Protein AF-A0A8X6WWH2-F1 (afdb_monomer)

Mean predicted aligned error: 18.83 Å

Secondary structure (DSSP, 8-state):
-HHHHHHHHHHHTTTS--HHHHHHHHHHHHTT--HHHHHHHHHHHTT----TTS---------HHHHHHHHHHHHHHHHHHHHH-S-HHHHHHHHHHHHHHHHHHHHHTT--

Sequence (112 aa):
MDEIVEEIAKETGLDEVNEEDVEEIAQETAASLSNDELKELTEQEENKNIDSSDFEEEQKELSVASVKRSLTTITKIMDQFVENDPNFDRSSKARRGVIFTCQQLLTERKLH

Organism: NCBI:txid2747483

pLDDT: mean 70.71, std 19.07, range [39.91, 98.38]

Structure (mmCIF, N/CA/C/O backbone):
data_AF-A0A8X6WWH2-F1
#
_entry.id   AF-A0A8X6WWH2-F1
#
loop_
_atom_site.group_PDB
_atom_site.id
_atom_site.type_symbol
_atom_site.label_atom_id
_atom_site.label_alt_id
_atom_site.label_comp_id
_atom_site.label_asym_id
_atom_site.label_entity_id
_atom_site.label_seq_id
_atom_site.pdbx_PDB_ins_code
_atom_site.Cartn_x
_atom_site.Cartn_y
_atom_site.Cartn_z
_atom_site.occupancy
_atom_site.B_iso_or_equiv
_atom_site.auth_seq_id
_atom_site.auth_comp_id
_atom_site.auth_asym_id
_atom_site.auth_atom_id
_atom_site.pdbx_PDB_model_num
ATOM 1 N N . MET A 1 1 ? 15.232 -20.513 16.807 1.00 49.72 1 MET A N 1
ATOM 2 C CA . MET A 1 1 ? 14.157 -19.505 16.943 1.00 49.72 1 MET A CA 1
ATOM 3 C C . MET A 1 1 ? 14.711 -18.112 16.677 1.00 49.72 1 MET A C 1
ATOM 5 O O . MET A 1 1 ? 14.014 -17.340 16.041 1.00 49.72 1 MET A O 1
ATOM 9 N N . ASP A 1 2 ? 15.973 -17.853 17.035 1.00 53.44 2 ASP A N 1
ATOM 10 C CA . ASP A 1 2 ? 16.667 -16.585 16.744 1.00 53.44 2 ASP A CA 1
ATOM 11 C C . ASP A 1 2 ? 17.013 -16.377 15.257 1.00 53.44 2 ASP A C 1
ATOM 13 O O . ASP A 1 2 ? 16.935 -15.263 14.757 1.00 53.44 2 ASP A O 1
ATOM 17 N N . GLU A 1 3 ? 17.283 -17.454 14.516 1.00 51.84 3 GLU A N 1
ATOM 18 C CA . GLU A 1 3 ? 17.683 -17.393 13.097 1.00 51.84 3 GLU A CA 1
ATOM 19 C C . GLU A 1 3 ? 16.588 -16.802 12.181 1.00 51.84 3 GLU A C 1
ATOM 21 O O . GLU A 1 3 ? 16.877 -16.035 11.272 1.00 51.84 3 GLU A O 1
ATOM 26 N N . ILE A 1 4 ? 15.311 -17.064 12.489 1.00 57.66 4 ILE A N 1
ATOM 27 C CA . ILE A 1 4 ? 14.161 -16.546 11.723 1.00 57.66 4 ILE A CA 1
ATOM 28 C C . ILE A 1 4 ? 13.956 -15.047 11.984 1.00 57.66 4 ILE A C 1
ATOM 30 O O . ILE A 1 4 ? 13.538 -14.308 11.098 1.00 57.66 4 ILE A O 1
ATOM 34 N N . VAL A 1 5 ? 14.238 -14.589 13.205 1.00 59.09 5 VAL A N 1
ATOM 35 C CA . VAL A 1 5 ? 14.090 -13.176 13.584 1.00 59.09 5 VAL A CA 1
ATOM 36 C C . VAL A 1 5 ? 15.178 -12.340 12.908 1.00 59.09 5 VAL A C 1
ATOM 38 O O . VAL A 1 5 ? 14.894 -11.254 12.408 1.00 59.09 5 VAL A O 1
ATOM 41 N N . GLU A 1 6 ? 16.397 -12.873 12.831 1.00 54.91 6 GLU A N 1
ATOM 42 C CA . GLU A 1 6 ? 17.531 -12.217 12.177 1.00 54.91 6 GLU A CA 1
ATOM 43 C C . GLU A 1 6 ? 17.368 -12.151 10.647 1.00 54.91 6 GLU A C 1
ATOM 45 O O . GLU A 1 6 ? 17.687 -11.139 10.021 1.00 54.91 6 GLU A O 1
ATOM 50 N N . GLU A 1 7 ? 16.809 -13.199 10.039 1.00 54.84 7 GLU A N 1
ATOM 51 C CA . GLU A 1 7 ? 16.533 -13.244 8.600 1.00 54.84 7 GLU A CA 1
ATOM 52 C C . GLU A 1 7 ? 15.419 -12.261 8.201 1.00 54.84 7 GLU A C 1
ATOM 54 O O . GLU A 1 7 ? 15.558 -11.527 7.221 1.00 54.84 7 GLU A O 1
ATOM 59 N N . ILE A 1 8 ? 14.372 -12.132 9.028 1.00 58.88 8 ILE A N 1
ATOM 60 C CA . ILE A 1 8 ? 13.315 -11.129 8.831 1.00 58.88 8 ILE A CA 1
ATOM 61 C C . ILE A 1 8 ? 13.863 -9.709 9.025 1.00 58.88 8 ILE A C 1
ATOM 63 O O . ILE A 1 8 ? 13.492 -8.816 8.264 1.00 58.88 8 ILE A O 1
ATOM 67 N N . ALA A 1 9 ? 14.756 -9.471 9.991 1.00 56.59 9 ALA A N 1
ATOM 68 C CA . ALA A 1 9 ? 15.375 -8.158 10.204 1.00 56.59 9 ALA A CA 1
ATOM 69 C C . ALA A 1 9 ? 16.212 -7.703 8.990 1.00 56.59 9 ALA A C 1
ATOM 71 O O . ALA A 1 9 ? 16.103 -6.551 8.559 1.00 56.59 9 ALA A O 1
ATOM 72 N N . LYS A 1 10 ? 16.957 -8.629 8.369 1.00 56.38 10 LYS A N 1
ATOM 73 C CA . LYS A 1 10 ? 17.732 -8.380 7.141 1.00 56.38 10 LYS A CA 1
ATOM 74 C C . LYS A 1 10 ? 16.841 -8.153 5.914 1.00 56.38 10 LYS A C 1
ATOM 76 O O . LYS A 1 10 ? 17.086 -7.222 5.154 1.00 56.38 10 LYS A O 1
ATOM 81 N N . GLU A 1 11 ? 15.764 -8.924 5.739 1.00 54.91 11 GLU A N 1
ATOM 82 C CA . GLU A 1 11 ? 14.799 -8.715 4.639 1.00 54.91 11 GLU A CA 1
ATOM 83 C C . GLU A 1 11 ? 13.944 -7.443 4.795 1.00 54.91 11 GLU A C 1
ATOM 85 O O . GLU A 1 11 ? 13.402 -6.901 3.817 1.00 54.91 11 GLU A O 1
ATOM 90 N N . THR A 1 12 ? 13.782 -6.964 6.030 1.00 54.66 12 THR A N 1
ATOM 91 C CA . THR A 1 12 ? 13.011 -5.754 6.343 1.00 54.66 12 THR A CA 1
ATOM 92 C C . THR A 1 12 ? 13.851 -4.480 6.348 1.00 54.66 12 THR A C 1
ATOM 94 O O . THR A 1 12 ? 13.257 -3.403 6.323 1.00 54.66 12 THR A O 1
ATOM 97 N N . GLY A 1 13 ? 15.186 -4.583 6.284 1.00 52.97 13 GLY A N 1
ATOM 98 C CA . GLY A 1 13 ? 16.095 -3.430 6.296 1.00 52.97 13 GLY A CA 1
ATOM 99 C C . GLY A 1 13 ? 16.105 -2.687 7.634 1.00 52.97 13 GLY A C 1
ATOM 100 O O . GLY A 1 13 ? 16.502 -1.530 7.691 1.00 52.97 13 GLY A O 1
ATOM 101 N N . LEU A 1 14 ? 15.652 -3.341 8.709 1.00 56.09 14 LEU A N 1
ATOM 102 C CA . LEU A 1 14 ? 15.663 -2.786 10.067 1.00 56.09 14 LEU A CA 1
ATOM 103 C C . LEU A 1 14 ? 17.083 -2.694 10.654 1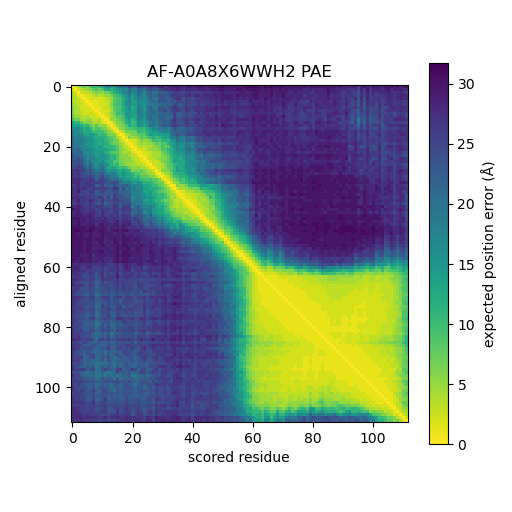.00 56.09 14 LEU A C 1
ATOM 105 O O . LEU A 1 14 ? 17.257 -2.130 11.726 1.00 56.09 14 LEU A O 1
ATOM 109 N N . ASP A 1 15 ? 18.074 -3.227 9.941 1.00 53.88 15 ASP A N 1
ATOM 110 C CA . ASP A 1 15 ? 19.501 -3.175 10.275 1.00 53.88 15 ASP A CA 1
ATOM 111 C C . ASP A 1 15 ? 20.153 -1.815 9.925 1.00 53.88 15 ASP A C 1
ATOM 113 O O . ASP A 1 15 ? 21.304 -1.580 10.274 1.00 53.88 15 ASP A O 1
ATOM 117 N N . GLU A 1 16 ? 19.440 -0.913 9.228 1.00 58.41 16 GLU A N 1
ATOM 118 C CA . GLU A 1 16 ? 19.997 0.356 8.714 1.00 58.41 16 GLU A CA 1
ATOM 119 C C . GLU A 1 16 ? 19.566 1.620 9.482 1.00 58.41 16 GLU A C 1
ATOM 121 O O . GLU A 1 16 ? 20.052 2.698 9.157 1.00 58.41 16 GLU A O 1
ATOM 126 N N . VAL A 1 17 ? 18.672 1.531 10.476 1.00 55.38 17 VAL A N 1
ATOM 127 C CA . VAL A 1 17 ? 18.249 2.708 11.264 1.00 55.38 17 VAL A CA 1
ATOM 128 C C . VAL A 1 17 ? 19.125 2.814 12.506 1.00 55.38 17 VAL A C 1
ATOM 130 O O . VAL A 1 17 ? 19.006 1.990 13.415 1.00 55.38 17 VAL A O 1
ATOM 133 N N . ASN A 1 18 ? 20.009 3.811 12.541 1.00 57.44 18 ASN A N 1
ATOM 134 C CA . ASN A 1 18 ? 20.910 4.030 13.669 1.00 57.44 18 ASN A CA 1
ATOM 135 C C . ASN A 1 18 ? 20.287 5.011 14.680 1.00 57.44 18 ASN A C 1
ATOM 137 O O . ASN A 1 18 ? 19.448 5.837 14.328 1.00 57.44 18 ASN A O 1
ATOM 141 N N . GLU A 1 19 ? 20.713 4.957 15.945 1.00 56.41 19 GLU A N 1
ATOM 142 C CA . GLU A 1 19 ? 20.237 5.882 16.996 1.00 56.41 19 GLU A CA 1
ATOM 143 C C . GLU A 1 19 ? 20.519 7.360 16.649 1.00 56.41 19 GLU A C 1
ATOM 145 O O . GLU A 1 19 ? 19.781 8.252 17.062 1.00 56.41 19 GLU A O 1
ATOM 150 N N . GLU A 1 20 ? 21.532 7.605 15.816 1.00 56.94 20 GLU A N 1
ATOM 151 C CA . GLU A 1 20 ? 21.925 8.927 15.317 1.00 56.94 20 GLU A CA 1
ATOM 152 C C . GLU A 1 20 ? 20.842 9.572 14.423 1.00 56.94 20 GLU A C 1
ATOM 154 O O . GLU A 1 20 ? 20.595 10.773 14.529 1.00 56.94 20 GLU A O 1
ATOM 159 N N . ASP A 1 21 ? 20.107 8.772 13.635 1.00 59.91 21 ASP A N 1
ATOM 160 C CA . ASP A 1 21 ? 19.006 9.253 12.780 1.00 59.91 21 ASP A CA 1
ATOM 161 C C . ASP A 1 21 ? 17.800 9.726 13.615 1.00 59.91 21 ASP A C 1
ATOM 163 O O . ASP A 1 21 ? 17.012 10.578 13.199 1.00 59.91 21 ASP A O 1
ATOM 167 N N . VAL A 1 22 ? 17.638 9.167 14.818 1.00 59.97 22 VAL A N 1
ATOM 168 C CA . VAL A 1 22 ? 16.552 9.516 15.745 1.00 59.97 22 VAL A CA 1
ATOM 169 C C . VAL A 1 22 ? 16.864 10.821 16.483 1.00 59.97 22 VAL A C 1
ATOM 171 O O . VAL A 1 22 ? 15.954 11.620 16.728 1.00 59.97 22 VAL A O 1
ATOM 174 N N . GLU A 1 23 ? 18.135 11.074 16.806 1.00 57.66 23 GLU A N 1
ATOM 175 C CA . GLU A 1 23 ? 18.561 12.323 17.447 1.00 57.66 23 GLU A CA 1
ATOM 176 C C . GLU A 1 23 ? 18.464 13.536 16.508 1.00 57.66 23 GLU A C 1
ATOM 178 O O . GLU A 1 23 ? 18.054 14.611 16.958 1.00 57.66 23 GLU A O 1
ATOM 183 N N . GLU A 1 24 ? 18.752 13.375 15.211 1.00 59.16 24 GLU A N 1
ATOM 184 C CA . GLU A 1 24 ? 18.631 14.454 14.216 1.00 59.16 24 GLU A CA 1
ATOM 185 C C . GLU A 1 24 ? 17.181 14.968 14.105 1.00 59.16 24 GLU A C 1
ATOM 187 O O . GLU A 1 24 ? 16.924 16.173 14.193 1.00 59.16 24 GLU A O 1
ATOM 192 N N . ILE A 1 25 ? 16.206 14.053 14.041 1.00 60.59 25 ILE A N 1
ATOM 193 C CA . ILE A 1 25 ? 14.775 14.391 13.937 1.00 60.59 25 ILE A CA 1
ATOM 194 C C . ILE A 1 25 ? 14.273 15.093 15.210 1.00 60.59 25 ILE A C 1
ATOM 196 O O . ILE A 1 25 ? 13.460 16.025 15.146 1.00 60.59 25 ILE A O 1
ATOM 200 N N . ALA A 1 26 ? 14.757 14.671 16.382 1.00 57.75 26 ALA A N 1
ATOM 201 C CA . ALA A 1 26 ? 14.374 15.257 17.664 1.00 57.75 26 ALA A CA 1
ATOM 202 C C . ALA A 1 26 ? 14.892 16.699 17.828 1.00 57.75 26 ALA A C 1
ATOM 204 O O . ALA A 1 26 ? 14.221 17.541 18.432 1.00 57.75 26 ALA A O 1
ATOM 205 N N . GLN A 1 27 ? 16.064 17.010 17.268 1.00 55.78 27 GLN A N 1
ATOM 206 C CA . GLN A 1 27 ? 16.642 18.354 17.325 1.00 55.78 27 GLN A CA 1
ATOM 207 C C . GLN A 1 27 ? 15.959 19.332 16.358 1.00 55.78 27 GLN A C 1
ATOM 209 O O . GLN A 1 27 ? 15.691 20.472 16.747 1.00 55.78 27 GLN A O 1
ATOM 214 N N . GLU A 1 28 ? 15.600 18.898 15.144 1.00 56.75 28 GLU A N 1
ATOM 215 C CA . GLU A 1 28 ? 14.844 19.730 14.192 1.00 56.75 28 GLU A CA 1
ATOM 216 C C . GLU A 1 28 ? 13.433 20.080 14.696 1.00 56.75 28 GLU A C 1
ATOM 218 O O . GLU A 1 28 ? 12.941 21.196 14.492 1.00 56.75 28 GLU A O 1
ATOM 223 N N . THR A 1 29 ? 12.778 19.158 15.409 1.00 54.66 29 THR A N 1
ATOM 224 C CA . THR A 1 29 ? 11.426 19.392 15.948 1.00 54.66 29 THR A CA 1
ATOM 225 C C . THR A 1 29 ? 11.418 20.290 17.184 1.00 54.66 29 THR A C 1
ATOM 227 O O . THR A 1 29 ? 10.507 21.106 17.339 1.00 54.66 29 THR A O 1
ATOM 230 N N . ALA A 1 30 ? 12.448 20.216 18.031 1.00 54.66 30 ALA A N 1
ATOM 231 C CA . ALA A 1 30 ? 12.568 21.064 19.218 1.00 54.66 30 ALA A CA 1
ATOM 232 C C . ALA A 1 30 ? 12.804 22.553 18.891 1.00 54.66 30 ALA A C 1
ATOM 234 O O . ALA A 1 30 ? 12.423 23.421 19.675 1.00 54.66 30 ALA A O 1
ATOM 235 N N . ALA A 1 31 ? 13.395 22.868 17.734 1.00 55.44 31 ALA A N 1
ATOM 236 C CA . ALA A 1 31 ? 13.678 24.246 17.324 1.00 55.44 31 ALA A CA 1
ATOM 237 C C . ALA A 1 31 ? 12.437 25.030 16.845 1.00 55.44 31 ALA A C 1
ATOM 239 O O . ALA A 1 31 ? 12.513 26.248 16.681 1.00 55.44 31 ALA A O 1
ATOM 240 N N . SER A 1 32 ? 11.303 24.354 16.625 1.00 56.78 32 SER A N 1
ATOM 241 C CA . SER A 1 32 ? 10.161 24.905 15.879 1.00 56.78 32 SER A CA 1
ATOM 242 C C . SER A 1 32 ? 8.925 25.236 16.726 1.00 56.78 32 SER A C 1
ATOM 244 O O . SER A 1 32 ? 7.921 25.673 16.173 1.00 56.78 32 SER A O 1
ATOM 246 N N . LEU A 1 33 ? 8.962 25.037 18.049 1.00 53.03 33 LEU A N 1
ATOM 247 C CA . LEU A 1 33 ? 7.801 25.245 18.923 1.00 53.03 33 LEU A CA 1
ATOM 248 C C . LEU A 1 33 ? 8.126 26.240 20.044 1.00 53.03 33 LEU A C 1
ATOM 250 O O . LEU A 1 33 ? 8.571 25.864 21.129 1.00 53.03 33 LEU A O 1
ATOM 254 N N . SER A 1 34 ? 7.889 27.528 19.787 1.00 58.06 34 SER A N 1
ATOM 255 C CA . SER A 1 34 ? 7.851 28.529 20.853 1.00 58.06 34 SER A CA 1
ATOM 256 C C . SER A 1 34 ? 6.532 28.387 21.614 1.00 58.06 34 SER A C 1
ATOM 258 O O . SER A 1 34 ? 5.456 28.623 21.069 1.00 58.06 34 SER A O 1
ATOM 260 N N . ASN A 1 35 ? 6.602 28.006 22.891 1.00 60.56 35 ASN A N 1
ATOM 261 C CA . ASN A 1 35 ? 5.428 27.826 23.757 1.00 60.56 35 ASN A CA 1
ATOM 262 C C . ASN A 1 35 ? 4.557 29.091 23.903 1.00 60.56 35 ASN A C 1
ATOM 264 O O . ASN A 1 35 ? 3.403 28.989 24.319 1.00 60.56 35 ASN A O 1
ATOM 268 N N . ASP A 1 36 ? 5.082 30.265 23.549 1.00 60.12 36 ASP A N 1
ATOM 269 C CA . ASP A 1 36 ? 4.343 31.527 23.592 1.00 60.12 36 ASP A CA 1
ATOM 270 C C . ASP A 1 36 ? 3.244 31.605 22.511 1.00 60.12 36 ASP A C 1
ATOM 272 O O . ASP A 1 36 ? 2.180 32.162 22.775 1.00 60.12 36 ASP A O 1
ATOM 276 N N . GLU A 1 37 ? 3.424 30.966 21.345 1.00 58.44 37 GLU A N 1
ATOM 277 C CA . GLU A 1 37 ? 2.404 30.922 20.277 1.00 58.44 37 GLU A CA 1
ATOM 278 C C . GLU A 1 37 ? 1.227 29.991 20.633 1.00 58.44 37 GLU A C 1
ATOM 280 O O . GLU A 1 37 ? 0.083 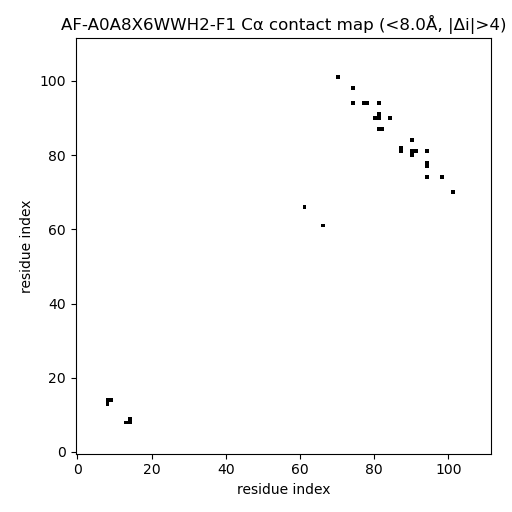30.244 20.257 1.00 58.44 37 GLU A O 1
ATOM 285 N N . LEU A 1 38 ? 1.474 28.937 21.422 1.00 61.09 38 LEU A N 1
ATOM 286 C CA . LEU A 1 38 ? 0.428 28.026 21.912 1.00 61.09 38 LEU A CA 1
ATOM 287 C C . LEU A 1 38 ? -0.490 28.688 22.947 1.00 61.09 38 LEU A C 1
ATOM 289 O O . LEU A 1 38 ? -1.675 28.357 23.022 1.00 61.09 38 LEU A O 1
ATOM 293 N N . LYS A 1 39 ? 0.049 29.627 23.732 1.00 61.69 39 LYS A N 1
ATOM 294 C CA . LYS A 1 39 ? -0.693 30.332 24.78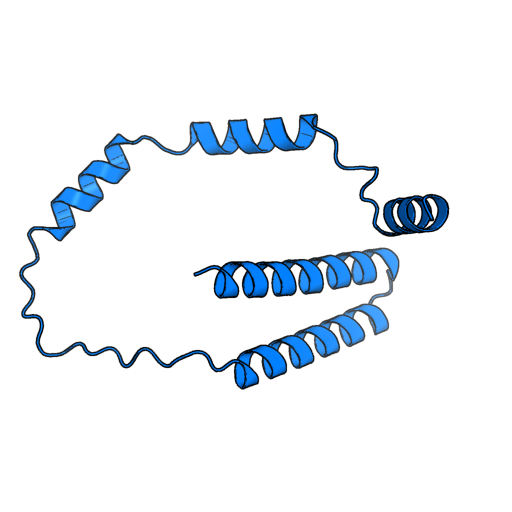1 1.00 61.69 39 LYS A CA 1
ATOM 295 C C . LYS A 1 39 ? -1.653 31.377 24.207 1.00 61.69 39 LYS A C 1
ATOM 297 O O . LYS A 1 39 ? -2.770 31.521 24.697 1.00 61.69 39 LYS A O 1
ATOM 302 N N . GLU A 1 40 ? -1.250 32.058 23.137 1.00 61.53 40 GLU A N 1
ATOM 303 C CA . GLU A 1 40 ? -2.086 33.065 22.472 1.00 61.53 40 GLU A CA 1
ATOM 304 C C . GLU A 1 40 ? -3.320 32.428 21.800 1.00 61.53 40 GLU A C 1
ATOM 306 O O . GLU A 1 40 ? -4.411 33.000 21.814 1.00 61.53 40 GLU A O 1
ATOM 311 N N . LEU A 1 41 ? -3.186 31.190 21.303 1.00 58.44 41 LEU A N 1
ATOM 312 C CA . LEU A 1 41 ? -4.293 30.412 20.734 1.00 58.44 41 LEU A CA 1
ATOM 313 C C . LEU A 1 41 ? -5.325 29.975 21.785 1.00 58.44 41 LEU A C 1
ATOM 315 O O . LEU A 1 41 ? -6.515 29.908 21.476 1.00 58.44 41 LEU A O 1
ATOM 319 N N . THR A 1 42 ? -4.898 29.706 23.024 1.00 57.59 42 THR A N 1
ATOM 320 C CA . THR A 1 42 ? -5.812 29.276 24.097 1.00 57.59 42 THR A CA 1
ATOM 321 C C . THR A 1 42 ? -6.658 30.438 24.624 1.00 57.59 42 THR A C 1
ATOM 323 O O . THR A 1 42 ? -7.849 30.272 24.874 1.00 57.59 42 THR A O 1
ATOM 326 N N . GLU A 1 43 ? -6.080 31.638 24.730 1.00 57.41 43 GLU A N 1
ATOM 327 C CA . GLU A 1 43 ? -6.794 32.839 25.195 1.00 57.41 43 GLU A CA 1
ATOM 328 C C . GLU A 1 43 ? -7.824 33.354 24.163 1.00 57.41 43 GLU A C 1
ATOM 330 O O . GLU A 1 43 ? -8.784 34.048 24.514 1.00 57.41 43 GLU A O 1
ATOM 335 N N . GLN A 1 44 ? -7.671 32.988 22.884 1.00 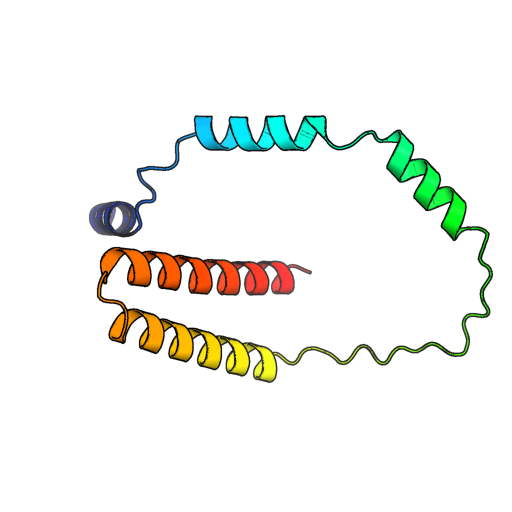54.38 44 GLN A N 1
ATOM 336 C CA . GLN A 1 44 ? -8.588 33.387 21.814 1.00 54.38 44 GLN A CA 1
ATOM 337 C C . GLN A 1 44 ? -9.866 32.527 21.740 1.00 54.38 44 GLN A C 1
ATOM 339 O O . GLN A 1 44 ? -10.885 33.003 21.228 1.00 54.38 44 GLN A O 1
ATOM 344 N N . GLU A 1 45 ? -9.845 31.295 22.264 1.00 55.81 45 GLU A N 1
ATOM 345 C CA . GLU A 1 45 ? -11.016 30.404 22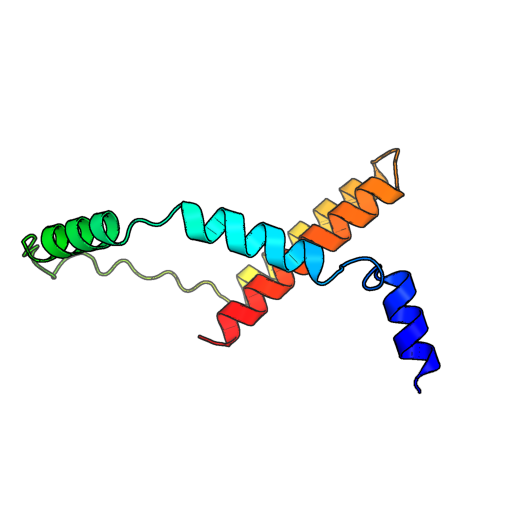.297 1.00 55.81 45 GLU A CA 1
ATOM 346 C C . GLU A 1 45 ? -12.002 30.739 23.426 1.00 55.81 45 GLU A C 1
ATOM 348 O O . GLU A 1 45 ? -13.213 30.690 23.206 1.00 55.81 45 GLU A O 1
ATOM 353 N N . GLU A 1 46 ? -11.527 31.166 24.602 1.00 53.31 46 GLU A N 1
ATOM 354 C CA . GLU A 1 46 ? -12.392 31.438 25.767 1.00 53.31 46 GLU A CA 1
ATOM 355 C C . GLU A 1 46 ? -13.408 32.579 25.540 1.00 53.31 46 GLU A C 1
ATOM 357 O O . GLU A 1 46 ? -14.457 32.621 26.182 1.00 53.31 46 GLU A O 1
ATOM 362 N N . ASN A 1 47 ? -13.151 33.490 24.594 1.00 51.16 47 ASN A N 1
ATOM 363 C CA . ASN A 1 47 ? -14.017 34.647 24.326 1.00 51.16 47 ASN A CA 1
ATOM 364 C C . ASN A 1 47 ? -15.120 34.401 23.283 1.00 51.16 47 ASN A C 1
ATOM 366 O O . ASN A 1 47 ? -15.936 35.292 23.028 1.00 51.16 47 ASN A O 1
ATOM 370 N N . LYS A 1 48 ? -15.193 33.210 22.681 1.00 53.69 48 LYS A N 1
ATOM 371 C CA . LYS A 1 48 ? -16.293 32.830 21.785 1.00 53.69 48 LYS A CA 1
ATOM 372 C C . LYS A 1 48 ? -17.309 31.986 22.542 1.00 53.69 48 LYS A C 1
ATOM 374 O O . LYS A 1 48 ? -17.417 30.782 22.351 1.00 53.69 48 LYS A O 1
ATOM 379 N N . ASN A 1 49 ? -18.118 32.658 23.357 1.00 53.34 49 ASN A N 1
ATOM 380 C CA . ASN A 1 49 ? -19.395 32.115 23.811 1.00 53.34 49 ASN A CA 1
ATOM 381 C C . ASN A 1 49 ? -20.353 32.060 22.604 1.00 53.34 49 ASN A C 1
ATOM 383 O O . ASN A 1 49 ? -21.144 32.975 22.369 1.00 53.34 49 ASN A O 1
ATOM 387 N N . ILE A 1 50 ? -20.169 31.042 21.761 1.00 54.56 50 ILE A N 1
ATOM 388 C CA . ILE A 1 50 ? -21.055 30.708 20.650 1.00 54.56 50 ILE A CA 1
ATOM 389 C C . ILE A 1 50 ? -22.054 29.689 21.188 1.00 54.56 50 ILE A C 1
ATOM 391 O O . ILE A 1 50 ? -21.680 28.622 21.667 1.00 54.56 50 ILE A O 1
ATOM 395 N N . ASP A 1 51 ? -23.319 30.090 21.118 1.00 47.44 51 ASP A N 1
ATOM 396 C CA . ASP A 1 51 ? -24.522 29.332 21.438 1.00 47.44 51 ASP A CA 1
ATOM 397 C C . ASP A 1 51 ? -24.408 27.864 20.987 1.00 47.44 51 ASP A C 1
ATOM 399 O O . ASP A 1 51 ? -24.360 27.549 19.796 1.00 47.44 51 ASP A O 1
ATOM 403 N N . SER A 1 52 ? -24.303 26.961 21.959 1.00 50.34 52 SER A N 1
ATOM 404 C CA . SER A 1 52 ? -23.926 25.557 21.785 1.00 50.34 52 SER A CA 1
ATOM 405 C C . SER A 1 52 ? -25.092 24.666 21.331 1.00 50.34 52 SER A C 1
ATOM 407 O O . SER A 1 52 ? -25.221 23.540 21.806 1.00 50.34 52 SER A O 1
ATOM 409 N N . SER A 1 53 ? -25.991 25.172 20.481 1.00 48.09 53 SER A N 1
ATOM 410 C CA . SER A 1 53 ? -27.274 24.513 20.189 1.00 48.09 53 SER A CA 1
ATOM 411 C C . SER A 1 53 ? -27.456 24.004 18.752 1.00 48.09 53 SER A C 1
ATOM 413 O O . SER A 1 53 ? -28.470 23.353 18.512 1.00 48.09 53 SER A O 1
ATOM 415 N N . ASP A 1 54 ? -26.557 24.271 17.796 1.00 44.16 54 ASP A N 1
ATOM 416 C CA . ASP A 1 54 ? -26.858 23.964 16.375 1.00 44.16 54 ASP A CA 1
ATOM 417 C C . ASP A 1 54 ? -25.702 23.369 15.552 1.00 44.16 54 ASP A C 1
ATOM 419 O O . ASP A 1 54 ? -25.740 23.336 14.326 1.00 44.16 54 ASP A O 1
ATOM 423 N N . PHE A 1 55 ? -24.671 22.851 16.218 1.00 44.75 55 PHE A N 1
ATOM 424 C CA . PHE A 1 55 ? -23.641 22.037 15.570 1.00 44.75 55 PHE A CA 1
ATOM 425 C C . PHE A 1 55 ? -23.426 20.752 16.362 1.00 44.75 55 PHE A C 1
ATOM 427 O O . PHE A 1 55 ? -22.329 20.455 16.828 1.00 44.75 55 PHE A O 1
ATOM 434 N N . GLU A 1 56 ? -24.475 19.935 16.464 1.00 47.34 56 GLU A N 1
ATOM 435 C CA . GLU A 1 56 ? -24.235 18.495 16.396 1.00 47.34 56 GLU A CA 1
ATOM 436 C C . GLU A 1 56 ? -23.769 18.208 14.960 1.00 47.34 56 GLU A C 1
ATOM 438 O O . GLU A 1 56 ? -24.536 17.790 14.094 1.00 47.34 56 GLU A O 1
ATOM 443 N N . GLU A 1 57 ? -22.497 18.514 14.676 1.00 49.06 57 GLU A N 1
ATOM 444 C CA . GLU A 1 57 ? -21.773 17.835 13.613 1.00 49.06 57 GLU A CA 1
ATOM 445 C C . GLU A 1 57 ? -21.927 16.353 13.936 1.00 49.06 57 GLU A C 1
ATOM 447 O O . GLU A 1 57 ? -21.297 15.834 14.858 1.00 49.06 57 GLU A O 1
ATOM 452 N N . GLU A 1 58 ? -22.848 15.695 13.234 1.00 44.75 58 GLU A N 1
ATOM 453 C CA . GLU A 1 58 ? -22.983 14.251 13.219 1.00 44.75 58 GLU A CA 1
ATOM 454 C C . GLU A 1 58 ? -21.584 13.725 12.888 1.00 44.75 58 GLU A C 1
ATOM 456 O O . GLU A 1 58 ? -21.149 13.744 11.730 1.00 44.75 58 GLU A O 1
ATOM 461 N N . GLN A 1 59 ? -20.821 13.343 13.916 1.00 53.75 59 GLN A N 1
ATOM 462 C CA . GLN A 1 59 ? -19.520 12.730 13.740 1.00 53.75 59 GLN A CA 1
ATOM 463 C C . GLN A 1 59 ? -19.796 11.436 12.998 1.00 53.75 59 GLN A C 1
ATOM 465 O O . GLN A 1 59 ? -20.214 10.435 13.577 1.00 53.75 59 GLN A O 1
ATOM 470 N N . LYS A 1 60 ? -19.654 11.483 11.674 1.00 63.56 60 LYS A N 1
ATOM 471 C CA . LYS A 1 60 ? -19.937 10.351 10.813 1.00 63.56 60 LYS A CA 1
ATOM 472 C C . LYS A 1 60 ? -18.880 9.304 11.110 1.00 63.56 60 LYS A C 1
ATOM 474 O O . LYS A 1 60 ? -17.782 9.349 10.555 1.00 63.56 60 LYS A O 1
ATOM 479 N N . GLU A 1 61 ? -19.207 8.406 12.035 1.00 69.31 61 GLU A N 1
ATOM 480 C CA . GLU A 1 61 ? -18.279 7.408 12.534 1.00 69.31 61 GLU A CA 1
ATOM 481 C C . GLU A 1 61 ? -17.671 6.640 11.366 1.00 69.31 61 GLU A C 1
ATOM 483 O O . GLU A 1 61 ? -18.344 6.083 10.486 1.00 69.31 61 GLU A O 1
ATOM 488 N N . LEU A 1 62 ? -16.345 6.632 11.347 1.00 74.69 62 LEU A N 1
ATOM 489 C CA . LEU A 1 62 ? -15.577 5.995 10.302 1.00 74.69 62 LEU A CA 1
ATOM 490 C C . LEU A 1 62 ? -15.611 4.482 10.552 1.00 74.69 62 LEU A C 1
ATOM 492 O O . LEU A 1 62 ? -14.812 3.933 11.303 1.00 74.69 62 LEU A O 1
ATOM 496 N N . SER A 1 63 ? -16.592 3.807 9.949 1.00 84.31 63 SER A N 1
ATOM 497 C CA . SER A 1 63 ? -16.813 2.370 10.144 1.00 84.31 63 SER A CA 1
ATOM 498 C C . SER A 1 63 ? -15.563 1.536 9.845 1.00 84.31 63 SER A C 1
ATOM 500 O O . SER A 1 63 ? -14.928 1.677 8.801 1.00 84.31 63 SER A O 1
ATOM 502 N N . VAL A 1 64 ? -15.282 0.538 10.686 1.00 81.75 64 VAL A N 1
ATOM 503 C CA . VAL A 1 64 ? -14.222 -0.461 10.447 1.00 81.75 64 VAL A CA 1
ATOM 504 C C . VAL A 1 64 ? -14.328 -1.090 9.049 1.00 81.75 64 VAL A C 1
ATOM 506 O O . VAL A 1 64 ? -13.314 -1.394 8.417 1.00 81.75 64 VAL A O 1
ATOM 509 N N . ALA A 1 65 ? -15.546 -1.280 8.536 1.00 82.94 65 ALA A N 1
ATOM 510 C CA . ALA A 1 65 ? -15.763 -1.831 7.203 1.00 82.94 65 ALA A CA 1
ATOM 511 C C . ALA A 1 65 ? -15.330 -0.868 6.084 1.00 82.94 65 ALA A C 1
ATOM 513 O O . ALA A 1 65 ? -14.768 -1.321 5.083 1.00 82.94 65 ALA A O 1
ATOM 514 N N . SER A 1 66 ? -15.559 0.444 6.240 1.00 84.94 66 SER A N 1
ATOM 515 C CA . SER A 1 66 ? -15.121 1.441 5.254 1.00 84.94 66 SER A CA 1
ATOM 516 C C . SER A 1 66 ? -13.598 1.554 5.244 1.00 84.94 66 SER A C 1
ATOM 518 O O . SER A 1 66 ? -12.997 1.519 4.173 1.00 84.94 66 SER A O 1
ATOM 520 N N . VAL A 1 67 ? -12.969 1.542 6.420 1.00 86.12 67 VAL A N 1
ATOM 521 C CA . VAL A 1 67 ? -11.509 1.534 6.578 1.00 86.12 67 VAL A CA 1
ATOM 522 C C . VAL A 1 67 ? -10.870 0.318 5.904 1.00 86.12 67 VAL A C 1
ATOM 524 O O . VAL A 1 67 ? -9.971 0.462 5.078 1.00 86.12 67 VAL A O 1
ATOM 527 N N . LYS A 1 68 ? -11.370 -0.893 6.190 1.00 87.06 68 LYS A N 1
ATOM 528 C CA . LYS A 1 68 ? -10.884 -2.134 5.559 1.00 87.06 68 LYS A CA 1
ATOM 529 C C . LYS A 1 68 ? -11.009 -2.098 4.037 1.00 87.06 68 LYS A C 1
ATOM 531 O O . LYS A 1 68 ? -10.105 -2.548 3.329 1.00 87.06 68 LYS A O 1
ATOM 536 N N . ARG A 1 69 ? -12.119 -1.555 3.527 1.00 90.56 69 ARG A N 1
ATOM 537 C CA . ARG A 1 69 ? -12.331 -1.391 2.086 1.00 90.56 69 ARG A CA 1
ATOM 538 C C . ARG A 1 69 ? -11.297 -0.441 1.485 1.00 90.56 69 ARG A C 1
ATOM 540 O O . ARG A 1 69 ? -10.687 -0.800 0.484 1.00 90.56 69 ARG A O 1
ATOM 547 N N . SER A 1 70 ? -11.058 0.712 2.107 1.00 90.62 70 SER A N 1
ATOM 548 C CA . SER A 1 70 ? -10.054 1.676 1.643 1.00 90.62 70 SER A CA 1
ATOM 549 C C . SER A 1 70 ? -8.649 1.076 1.613 1.00 90.62 70 SER A C 1
ATOM 551 O O . SER A 1 70 ? -7.965 1.204 0.603 1.00 90.62 70 SER A O 1
ATOM 553 N N . LEU A 1 71 ? -8.246 0.334 2.649 1.00 91.94 71 LEU A N 1
ATOM 554 C CA . LEU A 1 71 ? -6.948 -0.361 2.688 1.00 91.94 71 LEU A CA 1
ATOM 555 C C . LEU A 1 71 ? -6.797 -1.383 1.565 1.00 91.94 71 LEU A C 1
ATOM 557 O O . LEU A 1 71 ? -5.745 -1.478 0.935 1.00 91.94 71 LEU A O 1
ATOM 561 N N . THR A 1 72 ? -7.865 -2.132 1.290 1.00 94.00 72 THR A N 1
ATOM 562 C CA . THR A 1 72 ? -7.887 -3.086 0.177 1.00 94.00 72 THR A CA 1
ATOM 563 C C . THR A 1 72 ? -7.692 -2.360 -1.155 1.00 94.00 72 THR A C 1
ATOM 565 O O . THR A 1 72 ? -6.932 -2.822 -2.001 1.00 94.00 72 THR A O 1
ATOM 568 N N . THR A 1 73 ? -8.348 -1.212 -1.343 1.00 97.31 73 THR A N 1
ATOM 569 C CA . THR A 1 73 ? -8.189 -0.384 -2.546 1.00 97.31 73 THR A CA 1
ATOM 570 C C . THR A 1 73 ? -6.770 0.167 -2.673 1.00 97.31 73 THR A C 1
ATOM 572 O O . THR A 1 73 ? -6.180 0.044 -3.740 1.00 97.31 73 THR A O 1
ATOM 575 N N . ILE A 1 74 ? -6.196 0.709 -1.594 1.00 96.25 74 ILE A N 1
ATOM 576 C CA . ILE A 1 74 ? -4.811 1.208 -1.569 1.00 96.25 74 ILE A CA 1
ATOM 577 C C . ILE A 1 74 ? -3.836 0.091 -1.941 1.00 96.25 74 ILE A C 1
ATOM 579 O O . ILE A 1 74 ? -2.975 0.289 -2.790 1.00 96.25 74 ILE A O 1
ATOM 583 N N . THR A 1 75 ? -4.010 -1.099 -1.362 1.00 95.88 75 THR A N 1
ATOM 584 C CA . THR A 1 75 ? -3.157 -2.259 -1.659 1.00 95.88 75 THR A CA 1
ATOM 585 C C . THR A 1 75 ? -3.198 -2.600 -3.143 1.00 95.88 75 THR A C 1
ATOM 587 O O . THR A 1 75 ? -2.148 -2.691 -3.764 1.00 95.88 75 THR A O 1
ATOM 590 N N . LYS A 1 76 ? -4.395 -2.675 -3.739 1.00 98.00 76 LYS A N 1
ATOM 591 C CA . LYS A 1 76 ? -4.550 -2.938 -5.178 1.00 98.00 76 LYS A CA 1
ATOM 592 C C . LYS A 1 76 ? -3.883 -1.876 -6.049 1.00 98.00 76 LYS A C 1
ATOM 594 O O . LYS A 1 76 ? -3.255 -2.222 -7.040 1.00 98.00 76 LYS A O 1
ATOM 599 N N . ILE A 1 77 ? -4.011 -0.599 -5.686 1.00 98.19 77 ILE A N 1
ATOM 600 C CA . ILE A 1 77 ? -3.349 0.497 -6.408 1.00 98.19 77 ILE A CA 1
ATOM 601 C C . ILE A 1 77 ? -1.828 0.338 -6.327 1.00 98.19 77 ILE A C 1
ATOM 603 O O . ILE A 1 77 ? -1.147 0.489 -7.336 1.00 98.19 77 ILE A O 1
ATOM 607 N N . MET A 1 78 ? -1.290 -0.002 -5.153 1.00 98.25 78 MET A N 1
ATOM 608 C CA . MET A 1 78 ? 0.149 -0.207 -4.991 1.00 98.25 78 MET A CA 1
ATOM 609 C C . MET A 1 78 ? 0.651 -1.473 -5.691 1.00 98.25 78 MET A C 1
ATOM 611 O O . MET A 1 78 ? 1.764 -1.462 -6.205 1.00 98.25 78 MET A O 1
ATOM 615 N N . ASP A 1 79 ? -0.150 -2.538 -5.749 1.00 97.94 79 ASP A N 1
ATOM 616 C CA . ASP A 1 79 ? 0.166 -3.735 -6.536 1.00 97.94 79 ASP A CA 1
ATOM 617 C C . ASP A 1 79 ? 0.276 -3.369 -8.025 1.00 97.94 79 ASP A C 1
ATOM 619 O O . ASP A 1 79 ? 1.291 -3.649 -8.656 1.00 97.94 79 ASP A O 1
ATOM 623 N N . GLN A 1 80 ? -0.700 -2.625 -8.557 1.00 98.12 80 GLN A N 1
ATOM 624 C CA . GLN A 1 80 ? -0.651 -2.118 -9.932 1.00 98.12 80 GLN A CA 1
ATOM 625 C C . GLN A 1 80 ? 0.533 -1.175 -10.165 1.00 98.12 80 GLN A C 1
ATOM 627 O O . GLN A 1 80 ? 1.139 -1.197 -11.232 1.00 98.12 80 GLN A O 1
ATOM 632 N N . PHE A 1 81 ? 0.872 -0.329 -9.195 1.00 97.88 81 PHE A N 1
ATOM 633 C CA . PHE A 1 81 ? 2.040 0.541 -9.292 1.00 97.88 81 PHE A CA 1
ATOM 634 C C . PHE A 1 81 ? 3.334 -0.273 -9.428 1.00 97.88 81 PHE A C 1
ATOM 636 O O . PHE A 1 81 ? 4.134 0.025 -10.308 1.00 97.88 81 PHE A O 1
ATOM 643 N N . VAL A 1 82 ? 3.505 -1.332 -8.630 1.00 98.38 82 VAL A N 1
ATOM 644 C CA . VAL A 1 82 ? 4.665 -2.236 -8.718 1.00 98.38 82 VAL A CA 1
ATOM 645 C C . VAL A 1 82 ? 4.701 -2.994 -10.045 1.00 98.38 82 VAL A C 1
ATOM 647 O O . VAL A 1 82 ? 5.762 -3.108 -10.648 1.00 98.38 82 VAL A O 1
ATOM 650 N N . GLU A 1 83 ? 3.558 -3.483 -10.528 1.00 98.25 83 GLU A N 1
ATOM 651 C CA . GLU A 1 83 ? 3.469 -4.204 -11.807 1.00 98.25 83 GLU A CA 1
ATOM 652 C C . GLU A 1 83 ? 3.861 -3.340 -13.015 1.00 98.25 83 GLU A C 1
ATOM 654 O O . GLU A 1 83 ? 4.357 -3.864 -14.012 1.00 98.25 83 GLU A O 1
ATOM 659 N N . ASN A 1 84 ? 3.624 -2.026 -12.940 1.00 97.75 84 ASN A N 1
ATOM 660 C CA . ASN A 1 84 ? 3.822 -1.106 -14.059 1.00 97.75 84 ASN A CA 1
ATOM 661 C C . ASN A 1 84 ? 5.095 -0.245 -13.951 1.00 97.75 84 ASN A C 1
ATOM 663 O O . ASN A 1 84 ? 5.435 0.430 -14.924 1.00 97.75 84 ASN A O 1
ATOM 667 N N . ASP A 1 85 ? 5.792 -0.229 -12.810 1.00 97.38 85 ASP A N 1
ATOM 668 C CA . ASP A 1 85 ? 7.033 0.538 -12.647 1.00 97.38 85 ASP A CA 1
ATOM 669 C C . ASP A 1 85 ? 8.227 -0.243 -13.235 1.00 97.38 85 ASP A C 1
ATOM 671 O O . ASP A 1 85 ? 8.511 -1.361 -12.796 1.00 97.38 85 ASP A O 1
ATOM 675 N N . PRO A 1 86 ? 8.985 0.332 -14.191 1.00 97.62 86 PRO A N 1
ATOM 676 C CA . PRO A 1 86 ? 10.218 -0.275 -14.695 1.00 97.62 86 PRO A CA 1
ATOM 677 C C . PRO A 1 86 ? 11.275 -0.536 -13.611 1.00 97.62 86 PRO A C 1
ATOM 679 O O . PRO A 1 86 ? 12.170 -1.356 -13.808 1.00 97.62 86 PRO A O 1
ATOM 682 N N . ASN A 1 87 ? 11.204 0.175 -12.483 1.00 97.94 87 ASN A N 1
ATOM 683 C CA . ASN A 1 87 ? 12.048 -0.026 -11.317 1.00 97.94 87 ASN A CA 1
ATOM 684 C C . ASN A 1 87 ? 11.260 -0.741 -10.205 1.00 97.94 87 ASN A C 1
ATOM 686 O O . ASN A 1 87 ? 10.583 -0.120 -9.376 1.00 97.94 87 ASN A O 1
ATOM 690 N N . PHE A 1 88 ? 11.386 -2.069 -10.181 1.00 96.50 88 PHE A N 1
ATOM 691 C CA . PHE A 1 88 ? 10.734 -2.923 -9.190 1.00 96.50 88 PHE A CA 1
ATOM 692 C C . PHE A 1 88 ? 11.160 -2.599 -7.751 1.00 96.50 88 PHE A C 1
ATOM 694 O O . PHE A 1 88 ? 10.308 -2.494 -6.874 1.00 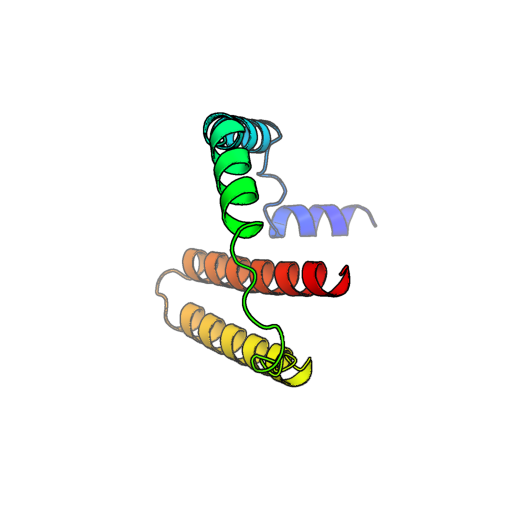96.50 88 PHE A O 1
ATOM 701 N N . ASP A 1 89 ? 12.452 -2.389 -7.488 1.00 97.62 89 ASP A N 1
ATOM 702 C CA . ASP A 1 89 ? 12.941 -2.167 -6.119 1.00 97.62 89 ASP A CA 1
ATOM 703 C C . ASP A 1 89 ? 12.388 -0.870 -5.529 1.00 97.62 89 ASP A C 1
ATOM 705 O O . ASP A 1 89 ? 11.900 -0.838 -4.395 1.00 97.62 89 ASP A O 1
ATOM 709 N N . ARG A 1 90 ? 12.392 0.203 -6.327 1.00 97.38 90 ARG A N 1
ATOM 710 C CA . ARG A 1 90 ? 11.820 1.493 -5.935 1.00 97.38 90 ARG A CA 1
ATOM 711 C C . ARG A 1 90 ? 10.328 1.368 -5.643 1.00 97.38 90 ARG A C 1
ATOM 713 O O . ARG A 1 90 ? 9.864 1.855 -4.610 1.00 97.38 90 ARG A O 1
ATOM 720 N N . SER A 1 91 ? 9.577 0.742 -6.545 1.00 97.94 91 SER A N 1
ATO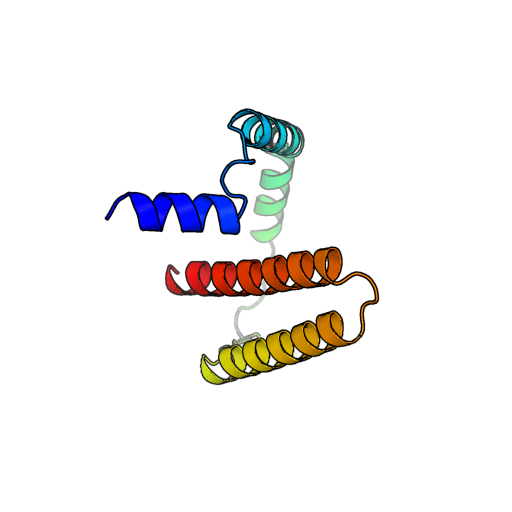M 721 C CA . SER A 1 91 ? 8.126 0.627 -6.400 1.00 97.94 91 SER A CA 1
ATOM 722 C C . SER A 1 91 ? 7.733 -0.306 -5.255 1.00 97.94 91 SER A C 1
ATOM 724 O O . SER A 1 91 ? 6.835 0.018 -4.476 1.00 97.94 91 SER A O 1
ATOM 726 N N . SER A 1 92 ? 8.460 -1.409 -5.077 1.00 97.00 92 SER A N 1
ATOM 727 C CA . SER A 1 92 ? 8.302 -2.348 -3.965 1.00 97.00 92 SER A CA 1
ATOM 728 C C . SER A 1 92 ? 8.572 -1.678 -2.613 1.00 97.00 92 SER A C 1
ATOM 730 O O . SER A 1 92 ? 7.762 -1.804 -1.687 1.00 97.00 92 SER A O 1
ATOM 732 N N . LYS A 1 93 ? 9.645 -0.877 -2.504 1.00 97.00 93 LYS A N 1
ATOM 733 C CA . LYS A 1 93 ? 9.951 -0.089 -1.298 1.00 97.00 93 LYS A CA 1
ATOM 734 C C . LYS A 1 93 ? 8.837 0.911 -0.981 1.00 97.00 93 LYS A C 1
ATOM 736 O O . LYS A 1 93 ? 8.370 0.969 0.156 1.00 97.00 93 LYS A O 1
ATOM 741 N N . ALA A 1 94 ? 8.349 1.643 -1.984 1.00 96.69 94 ALA A N 1
ATOM 742 C CA . ALA A 1 94 ? 7.243 2.585 -1.813 1.00 96.69 94 ALA A CA 1
ATOM 743 C C . ALA A 1 94 ? 5.937 1.886 -1.393 1.00 96.69 94 ALA A C 1
ATOM 745 O O . ALA A 1 94 ? 5.269 2.337 -0.462 1.00 96.69 94 ALA A O 1
ATOM 746 N N . ARG A 1 95 ? 5.595 0.750 -2.017 1.00 97.44 95 ARG A N 1
ATOM 747 C CA . ARG A 1 95 ? 4.455 -0.090 -1.616 1.00 97.44 95 ARG A CA 1
ATOM 748 C C . ARG A 1 95 ? 4.552 -0.490 -0.153 1.00 97.44 95 ARG A C 1
ATOM 750 O O . ARG A 1 95 ? 3.579 -0.332 0.580 1.00 97.44 95 ARG A O 1
ATOM 757 N N . ARG A 1 96 ? 5.712 -0.987 0.280 1.00 96.06 96 ARG A N 1
ATOM 758 C CA . ARG A 1 96 ? 5.935 -1.388 1.673 1.00 96.06 96 ARG A CA 1
ATOM 759 C C . ARG A 1 96 ? 5.718 -0.212 2.628 1.00 96.06 96 ARG A C 1
ATOM 761 O O . ARG A 1 96 ? 4.981 -0.371 3.596 1.00 96.06 96 ARG A O 1
ATOM 768 N N . GLY A 1 97 ? 6.271 0.961 2.309 1.00 95.69 97 GLY A N 1
ATOM 769 C CA . GLY A 1 97 ? 6.089 2.184 3.097 1.00 95.69 97 GLY A CA 1
ATOM 770 C C . GLY A 1 97 ? 4.619 2.586 3.245 1.00 95.69 97 GLY A C 1
ATOM 771 O O . GLY A 1 97 ? 4.141 2.766 4.360 1.00 95.69 97 GLY A O 1
ATOM 772 N N . VAL A 1 98 ? 3.864 2.629 2.143 1.00 95.62 98 VAL A N 1
ATOM 773 C CA . VAL A 1 98 ? 2.431 2.979 2.169 1.00 95.62 98 VAL A CA 1
ATOM 774 C C . VAL A 1 98 ? 1.623 2.008 3.031 1.00 95.62 98 VAL A C 1
ATOM 776 O O . VAL A 1 98 ? 0.800 2.439 3.842 1.00 95.62 98 VAL A O 1
ATOM 779 N N . ILE A 1 99 ? 1.850 0.699 2.877 1.00 92.44 99 ILE A N 1
ATOM 780 C CA . ILE A 1 99 ? 1.141 -0.317 3.666 1.00 92.44 99 ILE A CA 1
ATOM 781 C C . ILE A 1 99 ? 1.493 -0.200 5.153 1.00 92.44 99 ILE A C 1
ATOM 783 O O . ILE A 1 99 ? 0.589 -0.263 5.987 1.00 92.44 99 ILE A O 1
ATOM 787 N N . PHE A 1 100 ? 2.766 0.029 5.479 1.00 92.31 100 PHE A N 1
ATOM 788 C CA . PHE A 1 100 ? 3.223 0.221 6.853 1.00 92.31 100 PHE A CA 1
ATOM 789 C C . PHE A 1 100 ? 2.570 1.444 7.511 1.00 92.31 100 PHE A C 1
ATOM 791 O O . PHE A 1 100 ? 1.944 1.312 8.562 1.00 92.31 100 PHE A O 1
ATOM 798 N N . THR A 1 101 ? 2.612 2.615 6.866 1.00 90.50 101 THR A N 1
ATOM 799 C CA . THR A 1 101 ? 1.977 3.838 7.388 1.00 90.50 101 THR A CA 1
ATOM 800 C C . THR A 1 101 ? 0.478 3.643 7.602 1.00 90.50 101 THR A C 1
ATOM 802 O O . THR A 1 101 ? -0.067 4.033 8.634 1.00 90.50 101 THR A O 1
ATOM 805 N N . CYS A 1 102 ? -0.198 2.979 6.662 1.00 86.88 102 CYS A N 1
ATOM 806 C CA . CYS A 1 102 ? -1.612 2.662 6.81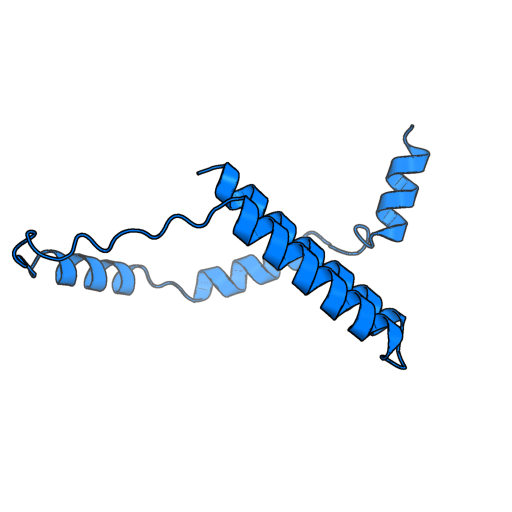0 1.00 86.88 102 CYS A CA 1
ATOM 807 C C . CYS A 1 102 ? -1.883 1.773 8.032 1.00 86.88 102 CYS A C 1
ATOM 809 O O . CYS A 1 102 ? -2.876 1.983 8.718 1.00 86.88 102 CYS A O 1
ATOM 811 N N . GLN A 1 103 ? -1.030 0.789 8.322 1.00 85.25 103 GLN A N 1
ATOM 812 C CA . GLN A 1 103 ? -1.183 -0.088 9.488 1.00 85.25 103 GLN A CA 1
ATOM 813 C C . GLN A 1 103 ? -0.911 0.634 10.815 1.00 85.25 103 GLN A C 1
ATOM 815 O O . GLN A 1 103 ? -1.645 0.405 11.781 1.00 85.25 103 GLN A O 1
ATOM 820 N N . GLN A 1 104 ? 0.078 1.529 10.857 1.00 84.94 104 GLN A N 1
ATOM 821 C CA . GLN A 1 104 ? 0.385 2.341 12.040 1.00 84.94 104 GLN A CA 1
ATOM 822 C C . GLN A 1 104 ? -0.802 3.223 12.440 1.00 84.94 104 GLN A C 1
ATOM 824 O O . GLN A 1 104 ? -1.287 3.119 13.565 1.00 84.94 104 GLN A O 1
ATOM 829 N N . LEU A 1 105 ? -1.378 3.961 11.485 1.00 81.31 105 LEU A N 1
ATOM 830 C CA . LEU A 1 105 ? -2.547 4.819 11.727 1.00 81.31 105 LEU A CA 1
ATOM 831 C C . LEU A 1 105 ? -3.758 4.047 12.283 1.00 81.31 105 LEU A C 1
ATOM 833 O O . LEU A 1 105 ? -4.546 4.575 13.067 1.00 81.31 105 LEU A O 1
ATOM 837 N N . LEU A 1 106 ? -3.930 2.782 11.890 1.00 79.44 106 LEU A N 1
ATOM 838 C CA . LEU A 1 106 ? -5.003 1.927 12.418 1.00 79.44 106 LEU A CA 1
ATOM 839 C C . LEU A 1 106 ? -4.738 1.446 13.836 1.00 79.44 106 LEU A C 1
ATOM 841 O O . LEU A 1 106 ? -5.685 1.145 14.560 1.00 79.44 106 LEU A O 1
ATOM 845 N N . THR A 1 107 ? -3.469 1.286 14.189 1.00 78.38 107 THR A N 1
ATOM 846 C CA . THR A 1 107 ? -3.053 0.811 15.506 1.00 78.38 107 THR A CA 1
ATOM 847 C C . THR A 1 107 ? -3.166 1.946 16.516 1.00 78.38 107 THR A C 1
ATOM 849 O O . THR A 1 107 ? -3.777 1.756 17.564 1.00 78.38 107 THR A O 1
ATOM 852 N N . GLU A 1 108 ? -2.714 3.145 16.150 1.00 73.69 108 GLU A N 1
ATOM 853 C CA . GLU A 1 108 ? -2.876 4.373 16.939 1.00 73.69 108 GLU A CA 1
ATOM 854 C C . GLU A 1 108 ? -4.353 4.673 17.232 1.00 73.69 108 GLU A C 1
ATOM 856 O O . GLU A 1 108 ? -4.719 4.942 18.372 1.00 73.69 108 GLU A O 1
ATOM 861 N N . ARG A 1 109 ? -5.242 4.518 16.241 1.00 62.62 109 ARG A N 1
ATOM 862 C CA . ARG A 1 109 ? -6.690 4.714 16.438 1.00 62.62 109 ARG A CA 1
ATOM 863 C C . ARG A 1 109 ? -7.402 3.635 17.250 1.00 62.62 109 ARG A C 1
ATOM 865 O O . ARG A 1 109 ? -8.562 3.828 17.584 1.00 62.62 109 ARG A O 1
ATOM 872 N N . LYS A 1 110 ? -6.776 2.487 17.515 1.00 58.50 110 LYS A N 1
ATOM 873 C CA . LYS A 1 110 ? -7.341 1.459 18.410 1.00 58.50 110 LYS A CA 1
ATOM 874 C C . LYS A 1 110 ? -6.922 1.649 19.869 1.00 58.50 110 LYS A C 1
ATOM 876 O O . LYS A 1 110 ? -7.450 0.946 20.726 1.00 58.50 110 LYS A O 1
ATOM 881 N N . LEU A 1 111 ? -5.940 2.513 20.125 1.00 47.88 111 LEU A N 1
ATOM 882 C CA . LEU A 1 111 ? -5.409 2.814 21.457 1.00 47.88 111 LEU A CA 1
ATOM 883 C C . LEU A 1 111 ? -6.077 4.038 22.108 1.00 47.88 111 LEU A C 1
ATOM 885 O O . LEU A 1 111 ? -5.862 4.267 23.296 1.00 47.88 111 LEU A O 1
ATOM 889 N N . HIS A 1 112 ? -6.891 4.776 21.351 1.00 39.91 112 HIS A N 1
ATOM 890 C CA . HIS A 1 112 ? -7.778 5.843 21.818 1.00 39.91 112 HIS A CA 1
ATOM 8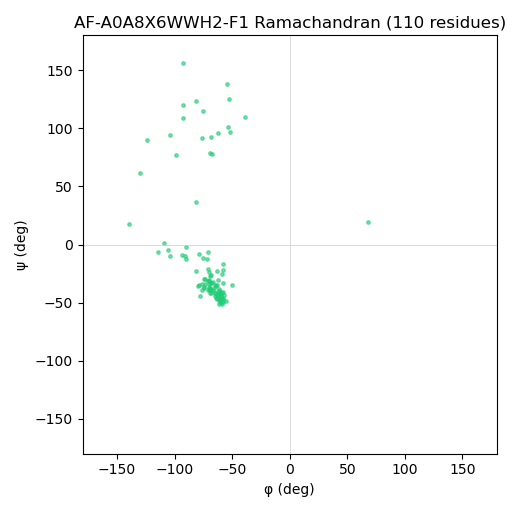91 C C . HIS A 1 112 ? -9.235 5.382 21.787 1.00 39.91 112 HIS A C 1
ATOM 893 O O . HIS A 1 112 ? -9.984 5.809 22.693 1.00 39.91 112 HIS A O 1
#

Radius of gyration: 21.81 Å; Cα contacts (8 Å, |Δi|>4): 16; chains: 1; bounding box: 49×54×40 Å

Foldseek 3Di:
DVVVVVVVCVVVVVVPDDVVNVVVVVVVVVVPDDVVVVVVVVVVVVPPPDDPPPPPVVPVDCDPVNLVVVLVVLLVVLVVQCVPDPDNVVSVVVSVVVNVVSVVVVVVVVVD

Solvent-accessible surface area (backbone atoms only — not comparable to full-atom values): 6911 Å² total; per-residue (Å²): 121,66,67,62,55,53,52,50,35,63,78,67,55,65,82,72,74,53,76,66,66,56,51,55,57,54,54,64,57,65,76,70,65,64,70,67,63,60,50,58,58,56,66,60,53,76,74,62,86,63,83,91,80,82,72,82,70,74,76,76,72,82,45,71,67,59,52,54,50,49,52,54,52,52,50,52,52,38,51,53,46,31,76,70,38,94,51,49,69,63,31,48,52,51,39,52,51,54,55,50,56,56,51,49,59,56,52,60,65,70,78,110